Protein AF-A0A7V9SKX7-F1 (afdb_monomer_lite)

Sequence (106 aa):
MNSAGGAAPRGGTGFREGVLATALFAGLLLVMAYPLPLHPASMTLPGDPDTDLFMWTLAWNTHALVQQPLSVFDANIYYPHRNTLAFSENLIGSTIFAAPVLWLTG

Secondary structure (DSSP, 8-state):
-----------SHHHHHHHHHHHHHHHHHHHHTTTGGG-TTT---TT-HHHHHHHHHHHHHHHHHHH-GGGTT--GGGTT-SSGGGGS---HHHHHHHHHHHHHH-

Structure (mmCIF, N/CA/C/O backbone):
data_AF-A0A7V9SKX7-F1
#
_entry.id   AF-A0A7V9SKX7-F1
#
loop_
_atom_site.group_PDB
_atom_site.id
_atom_site.type_symbol
_atom_site.label_atom_id
_atom_site.label_alt_id
_atom_site.label_comp_id
_at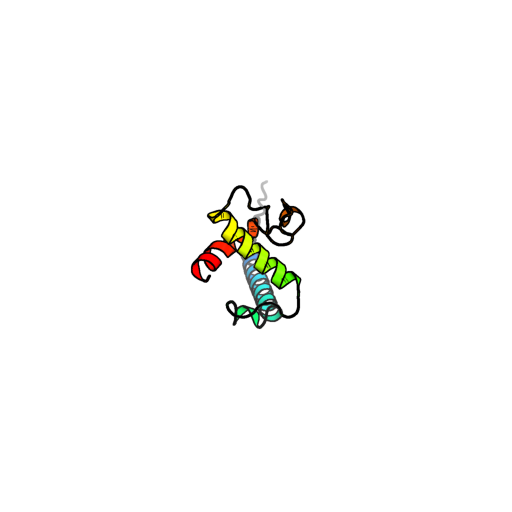om_site.label_asym_id
_atom_site.label_entity_id
_atom_site.label_seq_id
_atom_site.pdbx_PDB_ins_code
_atom_site.Cartn_x
_atom_site.Cartn_y
_atom_site.Cartn_z
_atom_site.occupancy
_atom_site.B_iso_or_equiv
_atom_site.auth_seq_id
_atom_site.auth_comp_id
_atom_site.auth_asym_id
_atom_site.auth_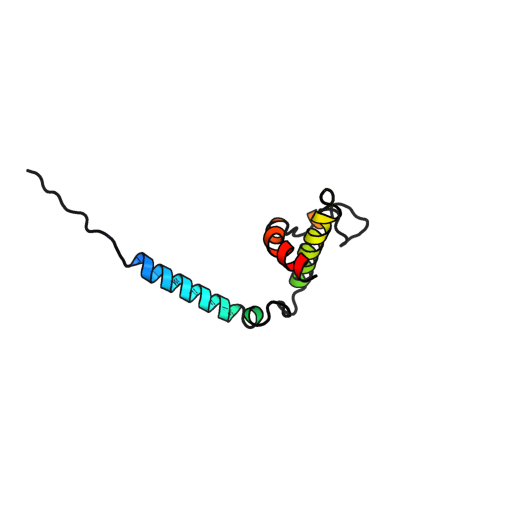atom_id
_atom_site.pdbx_PDB_model_num
ATOM 1 N N . MET A 1 1 ? 15.078 45.742 -45.415 1.00 43.38 1 MET A N 1
ATOM 2 C CA . MET A 1 1 ? 14.981 44.491 -46.196 1.00 43.38 1 MET A CA 1
ATOM 3 C C . MET A 1 1 ? 14.888 43.337 -45.219 1.00 43.38 1 MET A C 1
ATOM 5 O O . MET A 1 1 ? 15.671 43.273 -44.284 1.00 43.38 1 MET A O 1
ATOM 9 N N . ASN A 1 2 ? 13.828 42.555 -45.380 1.00 51.72 2 ASN A N 1
ATOM 10 C CA . ASN A 1 2 ? 13.353 41.496 -44.499 1.00 51.72 2 ASN A CA 1
ATOM 11 C C . ASN A 1 2 ? 14.178 40.219 -44.739 1.00 51.72 2 ASN A C 1
ATOM 13 O O . ASN A 1 2 ? 14.286 39.809 -45.892 1.00 51.72 2 ASN A O 1
ATOM 17 N N . SER A 1 3 ? 14.714 39.588 -43.693 1.00 47.94 3 SER A N 1
ATOM 18 C CA . SER A 1 3 ? 15.300 38.243 -43.786 1.00 47.94 3 SER A CA 1
ATOM 19 C C . SER A 1 3 ? 14.657 37.350 -42.735 1.00 47.94 3 SER A C 1
ATOM 21 O O . SER A 1 3 ? 15.102 37.264 -41.593 1.00 47.94 3 SER A O 1
ATOM 23 N N . ALA A 1 4 ? 13.570 36.706 -43.153 1.00 55.88 4 ALA A N 1
ATOM 24 C CA . ALA A 1 4 ? 12.937 35.602 -42.459 1.00 55.88 4 ALA A CA 1
ATOM 25 C C . ALA A 1 4 ? 13.883 34.388 -42.468 1.00 55.88 4 ALA A C 1
ATOM 27 O O . ALA A 1 4 ? 14.064 33.737 -43.495 1.00 55.88 4 ALA A O 1
ATOM 28 N N . GLY A 1 5 ? 14.499 34.091 -41.324 1.00 50.94 5 GLY A N 1
ATOM 29 C CA . GLY A 1 5 ? 15.175 32.820 -41.076 1.00 50.94 5 GLY A CA 1
ATOM 30 C C . GLY A 1 5 ? 14.174 31.827 -40.497 1.00 50.94 5 GLY A C 1
ATOM 31 O O . GLY A 1 5 ? 13.842 31.908 -39.318 1.00 50.94 5 GLY A O 1
ATOM 32 N N . GLY A 1 6 ? 13.652 30.930 -41.334 1.00 49.81 6 GLY A N 1
ATOM 33 C CA . GLY A 1 6 ? 12.713 29.889 -40.923 1.00 49.81 6 GLY A CA 1
ATOM 34 C C . GLY A 1 6 ? 13.321 28.964 -39.868 1.00 49.81 6 GLY A C 1
ATOM 35 O O . GLY A 1 6 ? 14.308 28.278 -40.125 1.00 49.81 6 GLY A O 1
ATOM 36 N N . ALA A 1 7 ? 12.719 28.932 -38.679 1.00 58.97 7 ALA A N 1
ATOM 37 C CA . ALA A 1 7 ? 13.027 27.933 -37.668 1.00 58.97 7 ALA A CA 1
ATOM 38 C C . ALA A 1 7 ? 12.535 26.561 -38.160 1.00 58.97 7 ALA A C 1
ATOM 40 O O . ALA A 1 7 ? 11.335 26.344 -38.328 1.00 58.97 7 ALA A O 1
ATOM 41 N N . ALA A 1 8 ? 13.469 25.645 -38.418 1.00 62.44 8 ALA A N 1
ATOM 42 C CA . ALA A 1 8 ? 13.158 24.269 -38.788 1.00 62.44 8 ALA A CA 1
ATOM 43 C C . ALA A 1 8 ? 12.414 23.544 -37.641 1.00 62.44 8 ALA A C 1
ATOM 45 O O . ALA A 1 8 ? 12.754 23.741 -36.468 1.00 62.44 8 ALA A O 1
ATOM 46 N N . PRO A 1 9 ? 11.422 22.687 -37.940 1.00 58.59 9 PRO A N 1
ATOM 47 C CA . PRO A 1 9 ? 10.678 21.964 -36.917 1.00 58.59 9 PRO A CA 1
ATOM 48 C C . PRO A 1 9 ? 11.556 20.882 -36.269 1.00 58.59 9 PRO A C 1
ATOM 50 O O . PRO A 1 9 ? 12.048 19.975 -36.939 1.00 58.59 9 PRO A O 1
ATOM 53 N N . ARG A 1 10 ? 11.725 20.943 -34.942 1.00 63.91 10 ARG A N 1
ATOM 54 C CA . ARG A 1 10 ? 12.311 19.858 -34.132 1.00 63.91 10 ARG A CA 1
ATOM 55 C C . ARG A 1 10 ? 11.284 18.733 -33.961 1.00 63.91 10 ARG A C 1
ATOM 57 O O . ARG A 1 10 ? 10.672 18.606 -32.908 1.00 63.91 10 ARG A O 1
ATOM 64 N N . GLY A 1 11 ? 11.039 17.959 -35.012 1.00 64.38 11 GLY A N 1
ATOM 65 C CA . GLY A 1 11 ? 10.080 16.854 -34.988 1.00 64.38 11 GLY A CA 1
ATOM 66 C C . GLY A 1 11 ? 10.765 15.503 -35.158 1.00 64.38 11 GLY A C 1
ATOM 67 O O . GLY A 1 11 ? 11.241 15.208 -36.247 1.00 64.38 11 GLY A O 1
ATOM 68 N N . GLY A 1 12 ? 10.778 14.666 -34.112 1.00 61.62 12 GLY A N 1
ATOM 69 C CA . GLY A 1 12 ? 10.864 13.206 -34.285 1.00 61.62 12 GLY A CA 1
ATOM 70 C C . GLY A 1 12 ? 11.860 12.431 -33.416 1.00 61.62 12 GLY A C 1
ATOM 71 O O . GLY A 1 12 ? 11.630 11.243 -33.197 1.00 61.62 12 GLY A O 1
ATOM 72 N N . THR A 1 13 ? 12.919 13.052 -32.889 1.00 64.25 13 THR A N 1
ATOM 73 C CA . THR A 1 13 ? 13.906 12.326 -32.065 1.00 64.25 13 THR A CA 1
ATOM 74 C C . THR A 1 13 ? 13.374 12.093 -30.648 1.00 64.25 13 THR A C 1
ATOM 76 O O . THR A 1 13 ? 13.232 10.942 -30.241 1.00 64.25 13 THR A O 1
ATOM 79 N N . GLY A 1 14 ? 12.922 13.141 -29.944 1.00 76.62 14 GLY A N 1
ATOM 80 C CA . GLY A 1 14 ? 12.588 13.044 -28.511 1.00 76.62 14 GLY A CA 1
ATOM 81 C C . GLY A 1 14 ? 11.531 11.993 -28.147 1.00 76.62 14 GLY A C 1
ATOM 82 O O . GLY A 1 14 ? 11.573 11.424 -27.060 1.00 76.62 14 GLY A O 1
ATOM 83 N N . PHE A 1 15 ? 10.612 11.677 -29.065 1.00 86.75 15 PHE A N 1
ATOM 84 C CA . PHE A 1 15 ? 9.642 10.599 -28.859 1.00 86.75 15 PHE A CA 1
ATOM 85 C C . PHE A 1 15 ? 10.293 9.210 -28.916 1.00 86.75 15 PHE A C 1
ATOM 87 O O . PHE A 1 15 ? 9.998 8.363 -28.079 1.00 86.75 15 PHE A O 1
ATOM 94 N N . ARG A 1 16 ? 11.201 8.971 -29.874 1.00 90.62 16 ARG A N 1
ATOM 95 C CA . ARG A 1 16 ? 11.889 7.680 -30.026 1.00 90.62 16 ARG A CA 1
ATOM 96 C C . ARG A 1 16 ? 12.797 7.398 -28.842 1.00 90.62 16 ARG A C 1
ATOM 98 O O . ARG A 1 16 ? 12.689 6.322 -28.261 1.00 90.62 16 ARG A O 1
ATOM 105 N N . GLU A 1 17 ? 13.658 8.341 -28.462 1.00 91.62 17 GLU A N 1
ATOM 106 C CA . GLU A 1 17 ? 14.508 8.107 -27.294 1.00 91.62 17 GLU A CA 1
ATOM 107 C C . GLU A 1 17 ? 13.726 8.122 -25.969 1.00 91.62 17 GLU A C 1
ATOM 109 O O . GLU A 1 17 ? 14.093 7.381 -25.061 1.00 91.62 17 GLU A O 1
ATOM 114 N N . GLY A 1 18 ? 12.576 8.804 -25.894 1.00 93.94 18 GLY A N 1
ATOM 115 C CA . GLY A 1 18 ? 11.624 8.637 -24.792 1.00 93.94 18 GLY A CA 1
ATOM 116 C C . GLY A 1 18 ? 11.080 7.207 -24.688 1.00 93.94 18 GLY A C 1
ATOM 117 O O . GLY A 1 18 ? 11.173 6.590 -23.630 1.00 93.94 18 GLY A O 1
ATOM 118 N N . VAL A 1 19 ? 10.595 6.637 -25.798 1.00 96.50 19 VAL A N 1
ATOM 119 C CA . VAL A 1 19 ? 10.123 5.241 -25.851 1.00 96.50 19 VAL A CA 1
ATOM 120 C C . VAL A 1 19 ? 11.237 4.261 -25.482 1.00 96.50 19 VAL A C 1
ATOM 122 O O . VAL A 1 19 ? 10.997 3.334 -24.710 1.00 96.50 19 VAL A O 1
ATOM 125 N N . LEU A 1 20 ? 12.458 4.467 -25.987 1.00 97.06 20 LEU A N 1
ATOM 126 C CA . LEU A 1 20 ? 13.606 3.617 -25.656 1.00 97.06 20 LEU A CA 1
ATOM 127 C C . LEU A 1 20 ? 13.972 3.705 -24.171 1.00 97.06 20 LEU A C 1
ATOM 129 O O . LEU A 1 20 ? 14.220 2.673 -23.553 1.00 97.06 20 LEU A O 1
ATOM 133 N N . ALA A 1 21 ? 13.965 4.905 -23.587 1.00 96.75 21 ALA A N 1
ATOM 134 C CA . ALA A 1 21 ? 14.229 5.096 -22.166 1.00 96.75 21 ALA A CA 1
ATOM 135 C C . ALA A 1 21 ? 13.158 4.419 -21.296 1.00 96.75 21 ALA A C 1
ATOM 137 O O . ALA A 1 21 ? 13.501 3.721 -20.344 1.00 96.75 21 ALA A O 1
ATOM 138 N N . THR A 1 22 ? 11.873 4.552 -21.648 1.00 97.31 22 THR A N 1
ATOM 139 C CA . THR A 1 22 ? 10.776 3.864 -20.948 1.00 97.31 22 THR A CA 1
ATOM 140 C C . THR A 1 22 ? 10.891 2.347 -21.074 1.00 97.31 22 THR A C 1
ATOM 142 O O . THR A 1 22 ? 10.743 1.645 -20.078 1.00 97.31 22 THR A O 1
ATOM 145 N N . ALA A 1 23 ? 11.188 1.831 -22.269 1.00 97.56 23 ALA A N 1
ATOM 146 C CA . ALA A 1 23 ? 11.346 0.398 -22.497 1.00 97.56 23 ALA A CA 1
ATOM 147 C C . ALA A 1 23 ? 12.545 -0.174 -21.728 1.00 97.56 23 ALA A C 1
ATOM 149 O O . ALA A 1 23 ? 12.424 -1.225 -21.101 1.00 97.56 23 ALA A O 1
ATOM 150 N N . LEU A 1 24 ? 13.680 0.534 -21.724 1.00 98.12 24 LEU A N 1
ATOM 151 C CA . LEU A 1 24 ? 14.857 0.153 -20.945 1.00 98.12 24 LEU A CA 1
ATOM 152 C C . LEU A 1 24 ? 14.548 0.151 -19.446 1.00 98.12 24 LEU A C 1
ATOM 154 O O . LEU A 1 24 ? 14.857 -0.822 -18.766 1.00 98.12 24 LEU A O 1
ATOM 158 N N . PHE A 1 25 ? 13.911 1.208 -18.938 1.00 97.81 25 PHE A N 1
ATOM 159 C CA . PHE A 1 25 ? 13.522 1.299 -17.533 1.00 97.81 25 PHE A CA 1
ATOM 160 C C . PHE A 1 25 ? 12.566 0.170 -17.134 1.00 97.81 25 PHE A C 1
ATOM 162 O O . PHE A 1 25 ? 12.801 -0.502 -16.133 1.00 97.81 25 PHE A O 1
ATOM 169 N N . ALA A 1 26 ? 11.531 -0.092 -17.938 1.00 97.25 26 ALA A N 1
ATOM 170 C CA . ALA A 1 26 ? 10.597 -1.188 -17.700 1.00 97.25 26 ALA A CA 1
ATOM 171 C C . ALA A 1 26 ? 11.305 -2.552 -17.728 1.00 97.25 26 ALA A C 1
ATOM 173 O O . ALA A 1 26 ? 11.053 -3.392 -16.869 1.00 97.25 26 ALA A O 1
ATOM 174 N N . GLY A 1 27 ? 12.234 -2.760 -18.666 1.00 97.38 27 GLY A N 1
ATOM 175 C CA . GLY A 1 27 ? 13.049 -3.971 -18.730 1.00 97.38 27 GLY A CA 1
ATOM 176 C C . GLY A 1 27 ? 13.913 -4.163 -17.481 1.00 97.38 27 GLY A C 1
ATOM 177 O O . GLY A 1 27 ? 13.896 -5.237 -16.886 1.00 97.38 27 GLY A O 1
ATOM 178 N N . LEU A 1 28 ? 14.616 -3.116 -17.039 1.00 97.56 28 LEU A N 1
ATOM 179 C CA . LEU A 1 28 ? 15.430 -3.152 -15.819 1.00 97.56 28 LEU A CA 1
ATOM 180 C C . LEU A 1 28 ? 14.580 -3.393 -14.568 1.00 97.56 28 LEU A C 1
ATOM 182 O O . LEU A 1 28 ? 14.980 -4.178 -13.712 1.00 97.56 28 LEU A O 1
ATOM 186 N N . LEU A 1 29 ? 13.398 -2.778 -14.486 1.00 96.00 29 LEU A N 1
ATOM 187 C CA . LEU A 1 29 ? 12.442 -3.012 -13.405 1.00 96.00 29 LEU A CA 1
ATOM 188 C C . LEU A 1 29 ? 12.020 -4.484 -13.346 1.00 96.00 29 LEU A C 1
ATOM 190 O O . LEU A 1 29 ? 12.049 -5.078 -12.275 1.00 96.00 29 LEU A O 1
ATOM 194 N N . LEU A 1 30 ? 11.661 -5.086 -14.485 1.00 94.75 30 LEU A N 1
ATOM 195 C CA . LEU A 1 30 ? 11.259 -6.494 -14.549 1.00 94.75 30 LEU A CA 1
ATOM 196 C C . LEU A 1 30 ? 12.397 -7.441 -14.158 1.00 94.75 30 LEU A C 1
ATOM 198 O O . LEU A 1 30 ? 12.151 -8.436 -13.483 1.00 94.75 30 LEU A O 1
ATOM 202 N N . VAL A 1 31 ? 13.633 -7.121 -14.551 1.00 95.31 31 VAL A N 1
ATOM 203 C CA . VAL A 1 31 ? 14.823 -7.888 -14.155 1.00 95.31 31 VAL A CA 1
ATOM 204 C C . VAL A 1 31 ? 15.073 -7.767 -12.652 1.00 95.31 31 VAL A C 1
ATOM 206 O O . VAL A 1 31 ? 15.310 -8.776 -11.997 1.00 95.31 31 VAL A O 1
ATOM 209 N N . MET A 1 32 ? 14.991 -6.557 -12.095 1.00 93.44 32 MET A N 1
ATOM 210 C CA . MET A 1 32 ? 15.221 -6.316 -10.669 1.00 93.44 32 MET A CA 1
ATOM 211 C C . MET A 1 32 ? 14.120 -6.922 -9.789 1.00 93.44 32 MET A C 1
ATOM 213 O O . MET A 1 32 ? 14.409 -7.427 -8.711 1.00 93.44 32 MET A O 1
ATOM 217 N N . ALA A 1 33 ? 12.867 -6.885 -10.246 1.00 91.12 33 ALA A N 1
ATOM 218 C CA . ALA A 1 33 ? 11.723 -7.423 -9.519 1.00 91.12 33 ALA A CA 1
ATOM 219 C C . ALA A 1 33 ? 11.537 -8.936 -9.717 1.00 91.12 33 ALA A C 1
ATOM 221 O O . ALA A 1 33 ? 10.651 -9.522 -9.101 1.00 91.12 33 ALA A O 1
ATOM 222 N N . TYR A 1 34 ? 12.319 -9.590 -10.577 1.00 91.12 34 TYR A N 1
ATOM 223 C CA . TYR A 1 34 ? 12.174 -11.020 -10.834 1.00 91.12 34 TYR A CA 1
ATOM 224 C C . TYR A 1 34 ? 12.371 -11.846 -9.540 1.00 91.12 34 TYR A C 1
ATOM 226 O O . TYR A 1 34 ? 13.363 -11.629 -8.844 1.00 91.12 34 TYR A O 1
ATOM 234 N N . PRO A 1 35 ? 11.494 -12.820 -9.209 1.00 92.00 35 PRO A N 1
ATOM 235 C CA . PRO A 1 35 ? 10.366 -13.331 -9.996 1.00 92.00 35 PRO A CA 1
ATOM 236 C C . PRO A 1 35 ? 8.975 -12.792 -9.584 1.00 92.00 35 PRO A C 1
ATOM 238 O O . PRO A 1 35 ? 7.966 -13.372 -9.984 1.00 92.00 35 PRO A O 1
ATOM 241 N N . LEU A 1 36 ? 8.880 -11.685 -8.835 1.00 89.56 36 LEU A N 1
ATOM 242 C CA . LEU A 1 36 ? 7.612 -11.134 -8.319 1.00 89.56 36 LEU A CA 1
ATOM 243 C C . LEU A 1 36 ? 6.525 -10.925 -9.396 1.00 89.56 36 LEU A C 1
ATOM 245 O O . LEU A 1 36 ? 5.391 -11.338 -9.154 1.00 89.56 36 LEU A O 1
ATOM 249 N N . PRO A 1 37 ? 6.815 -10.380 -10.601 1.00 90.38 37 PRO A N 1
ATOM 250 C CA . PRO A 1 37 ? 5.787 -10.199 -11.630 1.00 90.38 37 PRO A CA 1
ATOM 251 C C . PRO A 1 37 ? 5.161 -11.506 -12.140 1.00 90.38 37 PRO A C 1
ATOM 253 O O . PRO A 1 37 ? 4.074 -11.469 -12.710 1.00 90.38 37 PRO A O 1
ATOM 256 N N . LEU A 1 38 ? 5.832 -12.653 -11.963 1.00 92.50 38 LEU A N 1
ATOM 257 C CA . LEU A 1 38 ? 5.327 -13.967 -12.382 1.00 92.50 38 LEU A CA 1
ATOM 258 C C . LEU A 1 38 ? 4.416 -14.610 -11.331 1.00 92.50 38 LEU A C 1
ATOM 260 O O . LEU A 1 38 ? 3.586 -15.451 -11.670 1.00 92.50 38 LEU A O 1
ATOM 264 N N . HIS A 1 39 ? 4.557 -14.206 -10.068 1.00 91.00 39 HIS A N 1
ATOM 265 C CA . HIS A 1 39 ? 3.828 -14.771 -8.934 1.00 91.00 39 HIS A CA 1
ATOM 266 C C . HIS A 1 39 ? 3.192 -13.687 -8.043 1.00 91.00 39 HIS A C 1
ATOM 268 O O . HIS A 1 39 ? 3.340 -13.741 -6.823 1.00 91.00 39 HIS A O 1
ATOM 274 N N . PRO A 1 40 ? 2.443 -12.717 -8.608 1.00 85.06 40 PRO A N 1
ATOM 275 C CA . PRO A 1 40 ? 1.986 -11.536 -7.871 1.00 85.06 40 PRO A CA 1
ATOM 276 C C . PRO A 1 40 ? 0.999 -11.849 -6.736 1.00 85.06 40 PRO A C 1
ATOM 278 O O . PRO A 1 40 ? 0.851 -11.050 -5.822 1.00 85.06 40 PRO A O 1
ATOM 281 N N . ALA A 1 41 ? 0.317 -12.997 -6.792 1.00 85.69 41 ALA A N 1
ATOM 282 C CA . ALA A 1 41 ? -0.664 -13.410 -5.788 1.00 85.69 41 ALA A CA 1
ATOM 283 C C . ALA A 1 41 ? -0.085 -14.311 -4.685 1.00 85.69 41 ALA A C 1
ATOM 285 O O . ALA A 1 41 ? -0.750 -14.553 -3.684 1.00 85.69 41 ALA A O 1
ATOM 286 N N . SER A 1 42 ? 1.114 -14.864 -4.879 1.00 86.44 42 SER A N 1
ATOM 287 C CA . SER A 1 42 ? 1.660 -15.912 -4.005 1.00 86.44 42 SER A CA 1
ATOM 288 C C . SER A 1 42 ? 3.077 -15.631 -3.528 1.00 86.44 42 SER A C 1
ATOM 290 O O . SER A 1 42 ? 3.658 -16.465 -2.836 1.00 86.44 42 SER A O 1
ATOM 292 N N . MET A 1 43 ? 3.662 -14.505 -3.934 1.00 85.50 43 MET A N 1
ATOM 293 C CA . MET A 1 43 ? 5.035 -14.167 -3.611 1.00 85.50 43 MET A CA 1
ATOM 294 C C . MET A 1 43 ? 5.159 -12.711 -3.193 1.00 85.50 43 MET A C 1
ATOM 296 O O . MET A 1 43 ? 4.664 -11.801 -3.852 1.00 85.50 43 MET A O 1
ATOM 300 N N . THR A 1 44 ? 5.886 -12.521 -2.104 1.00 85.69 44 THR A N 1
ATOM 301 C CA . THR A 1 44 ? 6.311 -11.231 -1.576 1.00 85.69 44 THR A CA 1
ATOM 302 C C . THR A 1 44 ? 7.836 -11.189 -1.559 1.00 85.69 44 THR A C 1
ATOM 304 O O . THR A 1 44 ? 8.498 -12.188 -1.868 1.00 85.69 44 THR A O 1
ATOM 307 N N . LEU A 1 45 ? 8.415 -10.031 -1.242 1.00 81.75 45 LEU A N 1
ATOM 308 C CA . LEU A 1 45 ? 9.858 -9.940 -1.062 1.00 81.75 45 LEU A CA 1
ATOM 309 C C . LEU A 1 45 ? 10.247 -10.740 0.200 1.00 81.75 45 LEU A C 1
ATOM 311 O O . LEU A 1 45 ? 9.745 -10.441 1.283 1.00 81.75 45 LEU A O 1
ATOM 315 N N . PRO A 1 46 ? 11.078 -11.791 0.089 1.00 75.62 46 PRO A N 1
ATOM 316 C CA . PRO A 1 46 ? 11.340 -12.679 1.213 1.00 75.62 46 PRO A CA 1
ATOM 317 C C . PRO A 1 46 ? 12.290 -12.042 2.235 1.00 75.62 46 PRO A C 1
ATOM 319 O O . PRO A 1 46 ? 13.285 -11.423 1.862 1.00 75.62 46 PRO A O 1
ATOM 322 N N . GLY A 1 47 ? 12.042 -12.300 3.523 1.00 74.62 47 GLY A N 1
ATOM 323 C CA . GLY A 1 47 ? 12.998 -12.030 4.605 1.00 74.62 47 GLY A CA 1
ATOM 324 C C . GLY A 1 47 ? 13.035 -10.593 5.127 1.00 74.62 47 GLY A C 1
ATOM 325 O O . GLY A 1 47 ? 13.982 -10.252 5.833 1.00 74.62 47 GLY A O 1
ATOM 326 N N . ASP A 1 48 ? 12.030 -9.778 4.806 1.00 82.44 48 ASP A N 1
ATOM 327 C CA . ASP A 1 48 ? 11.942 -8.385 5.240 1.00 82.44 48 ASP A CA 1
ATOM 328 C C . ASP A 1 48 ? 10.726 -8.169 6.168 1.00 82.44 48 ASP A C 1
ATOM 330 O O . ASP A 1 48 ? 9.588 -8.274 5.698 1.00 82.44 48 ASP A O 1
ATOM 334 N N . PRO A 1 49 ? 10.925 -7.875 7.470 1.00 87.56 49 PRO A N 1
ATOM 335 C CA . PRO A 1 49 ? 9.822 -7.607 8.396 1.00 87.56 49 PRO A CA 1
ATOM 336 C C . PRO A 1 49 ? 8.966 -6.401 7.981 1.00 87.56 49 PRO A C 1
ATOM 338 O O . PRO A 1 49 ? 7.786 -6.345 8.336 1.00 87.56 49 PRO A O 1
ATOM 341 N N . ASP A 1 50 ? 9.511 -5.473 7.189 1.00 91.62 50 ASP A N 1
ATOM 342 C CA . ASP A 1 50 ? 8.760 -4.321 6.689 1.00 91.62 50 ASP A CA 1
ATOM 343 C C . ASP A 1 50 ? 7.695 -4.758 5.674 1.00 91.62 50 ASP A C 1
ATOM 345 O O . ASP A 1 50 ? 6.613 -4.173 5.606 1.00 91.62 50 ASP A O 1
ATOM 349 N N . THR A 1 51 ? 7.949 -5.838 4.925 1.00 91.31 51 THR A N 1
ATOM 350 C CA . THR A 1 51 ? 6.977 -6.391 3.971 1.00 91.31 51 THR A CA 1
ATOM 351 C C . THR A 1 51 ? 5.721 -6.872 4.698 1.00 91.31 51 THR A C 1
ATOM 353 O O . THR A 1 51 ? 4.607 -6.543 4.283 1.00 91.31 51 THR A O 1
ATOM 356 N N . ASP A 1 52 ? 5.885 -7.581 5.816 1.00 90.69 52 ASP A N 1
ATOM 357 C CA . ASP A 1 52 ? 4.765 -8.049 6.638 1.00 90.69 52 ASP A CA 1
ATOM 358 C C . ASP A 1 52 ? 4.009 -6.882 7.282 1.00 90.69 52 ASP A C 1
ATOM 360 O O . ASP A 1 52 ? 2.774 -6.864 7.268 1.00 90.69 52 ASP A O 1
ATOM 364 N N . LEU A 1 53 ? 4.731 -5.872 7.783 1.00 94.25 53 LEU A N 1
ATOM 365 C CA . LEU A 1 53 ? 4.125 -4.669 8.353 1.00 94.25 53 LEU A CA 1
ATOM 366 C C . LEU A 1 53 ? 3.292 -3.911 7.312 1.00 94.25 53 LEU A C 1
ATOM 368 O O . LEU A 1 53 ? 2.152 -3.546 7.588 1.00 94.25 53 LEU A O 1
ATOM 372 N N . PHE A 1 54 ? 3.809 -3.712 6.098 1.00 94.88 54 PHE A N 1
ATOM 373 C CA . PHE A 1 54 ? 3.082 -3.005 5.042 1.00 94.88 54 PHE A CA 1
ATOM 374 C C . PHE A 1 54 ? 1.856 -3.779 4.559 1.00 94.88 54 PHE A C 1
ATOM 376 O O . PHE A 1 54 ? 0.800 -3.174 4.354 1.00 94.88 54 PHE A O 1
ATOM 383 N N . MET A 1 55 ? 1.954 -5.105 4.422 1.00 92.81 55 MET A N 1
ATOM 384 C CA . MET A 1 55 ? 0.796 -5.945 4.103 1.00 92.81 55 MET A CA 1
ATOM 385 C C . MET A 1 55 ? -0.271 -5.861 5.195 1.00 92.81 55 MET A C 1
ATOM 387 O O . MET A 1 55 ? -1.446 -5.647 4.886 1.00 92.81 55 MET A O 1
ATOM 391 N N . TRP A 1 56 ? 0.131 -5.961 6.465 1.00 95.62 56 TRP A N 1
ATOM 392 C CA . TRP A 1 56 ? -0.780 -5.795 7.594 1.00 95.62 56 TRP A CA 1
ATOM 393 C C . TRP A 1 56 ? -1.424 -4.404 7.601 1.00 95.62 56 TRP A C 1
ATOM 395 O O . TRP A 1 56 ? -2.636 -4.313 7.772 1.00 95.62 56 TRP A O 1
ATOM 405 N N . THR A 1 57 ? -0.671 -3.331 7.345 1.00 97.50 57 THR A N 1
ATOM 406 C CA . THR A 1 57 ? -1.214 -1.966 7.297 1.00 97.50 57 THR A CA 1
ATOM 407 C C . THR A 1 57 ? -2.258 -1.819 6.191 1.00 97.50 57 THR A C 1
ATOM 409 O O . THR A 1 57 ? -3.335 -1.266 6.424 1.00 97.50 57 THR A O 1
ATOM 412 N N . LEU A 1 58 ? -1.976 -2.319 4.981 1.00 96.88 58 LEU A N 1
ATOM 413 C CA . LEU A 1 58 ? -2.933 -2.274 3.870 1.00 96.88 58 LEU A CA 1
ATOM 414 C C . LEU A 1 58 ? -4.204 -3.066 4.199 1.00 96.88 58 LEU A C 1
ATOM 416 O O . LEU A 1 58 ? -5.311 -2.583 3.939 1.00 96.88 58 LEU A O 1
ATOM 420 N N . ALA A 1 59 ? -4.062 -4.243 4.813 1.00 95.94 59 ALA A N 1
ATOM 421 C CA . ALA A 1 59 ? -5.188 -5.056 5.262 1.00 95.94 59 ALA A CA 1
ATOM 422 C C . ALA A 1 59 ? -5.996 -4.355 6.369 1.00 95.94 59 ALA A C 1
ATOM 424 O O . ALA A 1 59 ? -7.223 -4.281 6.282 1.00 95.94 59 ALA A O 1
ATOM 425 N N . TRP A 1 60 ? -5.323 -3.774 7.369 1.00 97.25 60 TRP A N 1
ATOM 426 C CA . TRP A 1 60 ? -5.950 -3.012 8.446 1.00 97.25 60 TRP A CA 1
ATOM 427 C C . TRP A 1 60 ? -6.750 -1.834 7.898 1.00 97.25 60 TRP A C 1
ATOM 429 O O . TRP A 1 60 ? -7.926 -1.700 8.222 1.00 97.25 60 TRP A O 1
ATOM 439 N N . ASN A 1 61 ? -6.157 -1.007 7.035 1.00 97.31 61 ASN A N 1
ATOM 440 C CA . ASN A 1 61 ? -6.856 0.139 6.458 1.00 97.31 61 ASN A CA 1
ATOM 441 C C . ASN A 1 61 ? -8.070 -0.300 5.644 1.00 97.31 61 ASN A C 1
ATOM 443 O O . ASN A 1 61 ? -9.154 0.254 5.803 1.00 97.31 61 ASN A O 1
ATOM 447 N N . THR A 1 62 ? -7.903 -1.317 4.797 1.00 96.88 62 THR A N 1
ATOM 448 C CA . THR A 1 62 ? -8.982 -1.876 3.972 1.00 96.88 62 THR A CA 1
ATOM 449 C C . THR A 1 62 ? -10.147 -2.370 4.837 1.00 96.88 62 THR A C 1
ATOM 451 O O . THR A 1 62 ? -11.312 -2.136 4.508 1.00 96.88 62 THR A O 1
ATOM 454 N N . HIS A 1 63 ? -9.843 -2.998 5.975 1.00 96.12 63 HIS A N 1
ATOM 455 C CA . HIS A 1 63 ? -10.821 -3.413 6.975 1.00 96.12 63 HIS A CA 1
ATOM 456 C C . HIS A 1 63 ? -11.467 -2.214 7.697 1.00 96.12 63 HIS A C 1
ATOM 458 O O . HIS A 1 63 ? -12.694 -2.096 7.754 1.00 96.12 63 HIS A O 1
ATOM 464 N N . ALA A 1 64 ? -10.658 -1.301 8.235 1.00 96.00 64 ALA A N 1
ATOM 465 C CA . ALA A 1 64 ? -11.098 -0.191 9.072 1.00 96.00 64 ALA A CA 1
ATOM 466 C C . ALA A 1 64 ? -11.908 0.855 8.296 1.00 96.00 64 ALA A C 1
ATOM 468 O O . ALA A 1 64 ? -12.867 1.392 8.842 1.00 96.00 64 ALA A O 1
ATOM 469 N N . LEU A 1 65 ? -11.608 1.094 7.016 1.00 93.62 65 LEU A N 1
ATOM 470 C CA . LEU A 1 65 ? -12.389 1.994 6.159 1.00 93.62 65 LEU A CA 1
ATOM 471 C C . LEU A 1 65 ? -13.850 1.546 5.995 1.00 9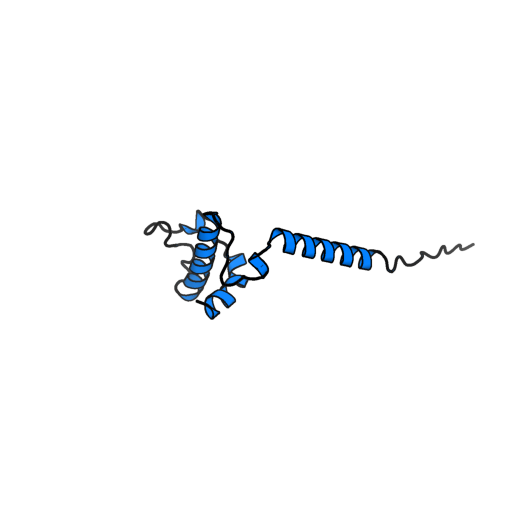3.62 65 LEU A C 1
ATOM 473 O O . LEU A 1 65 ? -14.718 2.384 5.764 1.00 93.62 65 LEU A O 1
ATOM 477 N N . VAL A 1 66 ? -14.131 0.247 6.139 1.00 93.69 66 VAL A N 1
ATOM 478 C CA . VAL A 1 66 ? -15.492 -0.304 6.062 1.00 93.69 66 VAL A CA 1
ATOM 479 C C . VAL A 1 66 ? -16.121 -0.427 7.449 1.00 93.69 66 VAL A C 1
ATOM 481 O O . VAL A 1 66 ? -17.275 -0.053 7.635 1.00 93.69 66 VAL A O 1
ATOM 484 N N . GLN A 1 67 ? -15.378 -0.953 8.425 1.00 95.56 67 GLN A N 1
ATOM 485 C CA . GLN A 1 67 ? -15.931 -1.305 9.738 1.00 95.56 67 GLN A CA 1
ATOM 486 C C . GLN A 1 67 ? -15.939 -0.135 10.732 1.00 95.56 67 GLN A C 1
ATOM 488 O O . GLN A 1 67 ? -16.823 -0.046 11.579 1.00 95.56 67 GLN A O 1
ATOM 493 N N . GLN A 1 68 ? -14.950 0.757 10.652 1.00 95.38 68 GLN A N 1
ATOM 494 C CA . GLN A 1 68 ? -14.727 1.831 11.624 1.00 95.38 68 GLN A CA 1
ATOM 495 C C . GLN A 1 68 ? -13.979 3.035 11.011 1.00 95.38 68 GLN A C 1
ATOM 497 O O . GLN A 1 68 ? -12.889 3.394 11.461 1.00 95.38 68 GLN A O 1
ATOM 502 N N . PRO A 1 69 ? -14.546 3.710 9.992 1.00 94.38 69 PRO A N 1
ATOM 503 C CA . PRO A 1 69 ? -13.823 4.707 9.193 1.00 94.38 69 PRO A CA 1
ATOM 504 C C . PRO A 1 69 ? -13.310 5.913 9.995 1.00 94.38 69 PRO A C 1
ATOM 506 O O . PRO A 1 69 ? -12.308 6.519 9.624 1.00 94.38 69 PRO A O 1
ATOM 509 N N . LEU A 1 70 ? -13.963 6.256 11.111 1.00 95.81 70 LEU A N 1
ATOM 510 C CA . LEU A 1 70 ? -13.542 7.349 11.999 1.00 95.81 70 LEU A CA 1
ATOM 511 C C . LEU A 1 70 ? -12.429 6.947 12.984 1.00 95.81 70 LEU A C 1
ATOM 513 O O . LEU A 1 70 ? -11.873 7.811 13.656 1.00 95.81 70 LEU A O 1
ATOM 517 N N . SER A 1 71 ? -12.091 5.658 13.050 1.00 95.88 71 SER A N 1
ATOM 518 C CA . SER A 1 71 ? -11.094 5.076 13.955 1.00 95.88 71 SER A CA 1
ATOM 519 C C . SER A 1 71 ? -10.001 4.328 13.189 1.00 95.88 71 SER A C 1
ATOM 521 O O . SER A 1 71 ? -9.363 3.435 13.735 1.00 95.88 71 SER A O 1
ATOM 523 N N . VAL A 1 72 ? -9.736 4.710 11.930 1.00 96.06 72 VAL A N 1
ATOM 524 C CA . VAL A 1 72 ? -8.695 4.074 11.099 1.00 96.06 72 VAL A CA 1
ATOM 525 C C . VAL A 1 72 ? -7.320 4.080 11.778 1.00 96.06 72 VAL A C 1
ATOM 527 O O . VAL A 1 72 ? -6.541 3.153 11.593 1.00 96.06 72 VAL A O 1
ATOM 530 N N . PHE A 1 73 ? -7.040 5.084 12.617 1.00 97.31 73 PHE A N 1
ATOM 531 C CA . PHE A 1 73 ? -5.771 5.191 13.333 1.00 97.31 73 PHE A CA 1
ATOM 532 C C . PHE A 1 73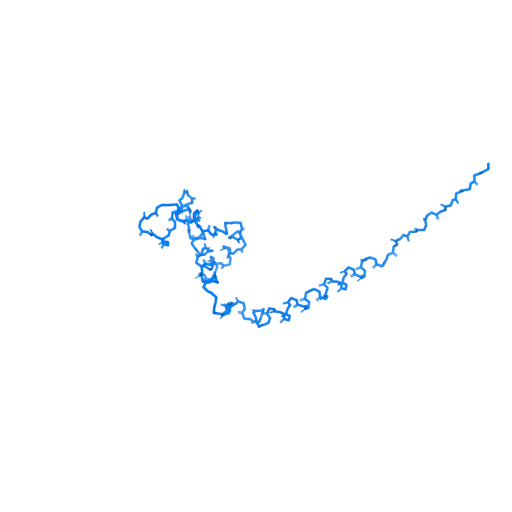 ? -5.672 4.317 14.597 1.00 97.31 73 PHE A C 1
ATOM 534 O O . PHE A 1 73 ? -4.565 4.105 15.095 1.00 97.31 73 PHE A O 1
ATOM 541 N N . ASP A 1 74 ? -6.783 3.778 15.107 1.00 97.50 74 ASP A N 1
ATOM 542 C CA . ASP A 1 74 ? -6.828 2.915 16.297 1.00 97.50 74 ASP A CA 1
ATOM 543 C C . ASP A 1 74 ? -6.493 1.452 15.933 1.00 97.50 74 ASP A C 1
ATOM 545 O O . ASP A 1 74 ? -7.296 0.539 16.130 1.00 97.50 74 ASP A O 1
ATOM 549 N N . ALA A 1 75 ? -5.300 1.227 15.371 1.00 97.12 75 ALA A N 1
ATOM 550 C CA . ALA A 1 75 ? -4.858 -0.082 14.896 1.00 97.12 75 ALA A CA 1
ATOM 551 C C . ALA A 1 75 ? -4.513 -1.084 16.007 1.00 97.12 75 ALA A C 1
ATOM 553 O O . ALA A 1 75 ? -4.105 -0.732 17.118 1.00 97.12 75 ALA A O 1
ATOM 554 N N . ASN A 1 76 ? -4.632 -2.376 15.694 1.00 95.94 76 ASN A N 1
ATOM 555 C CA . ASN A 1 76 ? -4.482 -3.444 16.685 1.00 95.94 76 ASN A CA 1
ATOM 556 C C . ASN A 1 76 ? -3.027 -3.803 17.049 1.00 95.94 76 ASN A C 1
ATOM 558 O O . ASN A 1 76 ? -2.834 -4.640 17.928 1.00 95.94 76 ASN A O 1
ATOM 562 N N . ILE A 1 77 ? -2.019 -3.161 16.446 1.00 94.88 77 ILE A N 1
ATOM 563 C CA . ILE A 1 77 ? -0.596 -3.501 16.638 1.00 94.88 77 ILE A CA 1
ATOM 564 C C . ILE A 1 77 ? -0.121 -3.387 18.097 1.00 94.88 77 ILE A C 1
ATOM 566 O O . ILE A 1 77 ? 0.696 -4.190 18.534 1.00 94.88 77 ILE A O 1
ATOM 570 N N . TYR A 1 78 ? -0.687 -2.458 18.878 1.00 95.19 78 TYR A N 1
ATOM 571 C CA . TYR A 1 78 ? -0.394 -2.285 20.311 1.00 95.19 78 TYR A CA 1
ATOM 572 C C . TYR A 1 78 ? -1.667 -2.164 21.155 1.00 95.19 78 TYR A C 1
ATOM 574 O O . TYR A 1 78 ? -1.735 -1.359 22.086 1.00 95.19 78 TYR A O 1
ATOM 582 N N . TYR A 1 79 ? -2.711 -2.921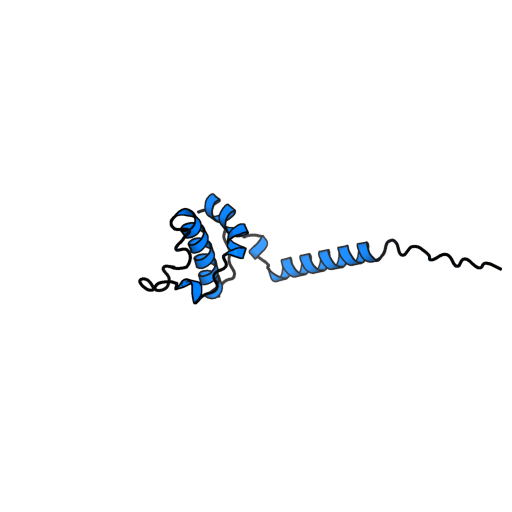 20.814 1.00 93.25 79 TYR A N 1
ATOM 583 C CA . TYR A 1 79 ? -3.968 -2.886 21.564 1.00 93.25 79 TYR A CA 1
ATOM 584 C C . TYR A 1 79 ? -3.730 -3.068 23.086 1.00 93.25 79 TYR A C 1
ATOM 586 O O . TYR A 1 79 ? -2.972 -3.964 23.466 1.00 93.25 79 TYR A O 1
ATOM 594 N N . PRO A 1 80 ? -4.366 -2.269 23.976 1.00 95.62 80 PRO A N 1
ATOM 595 C CA . PRO A 1 80 ? -5.469 -1.328 23.732 1.00 95.62 80 PRO A CA 1
ATOM 596 C C . PRO A 1 80 ? -5.050 0.135 23.500 1.00 95.62 80 PRO A C 1
ATOM 598 O O . PRO A 1 80 ? -5.874 1.038 23.662 1.00 95.62 80 PRO A O 1
ATOM 601 N N . HIS A 1 81 ? -3.788 0.413 23.166 1.00 96.94 81 HIS A N 1
ATOM 602 C CA . HIS A 1 81 ? -3.370 1.785 22.883 1.00 96.94 81 HIS A CA 1
ATOM 603 C C . HIS A 1 81 ? -4.083 2.343 21.642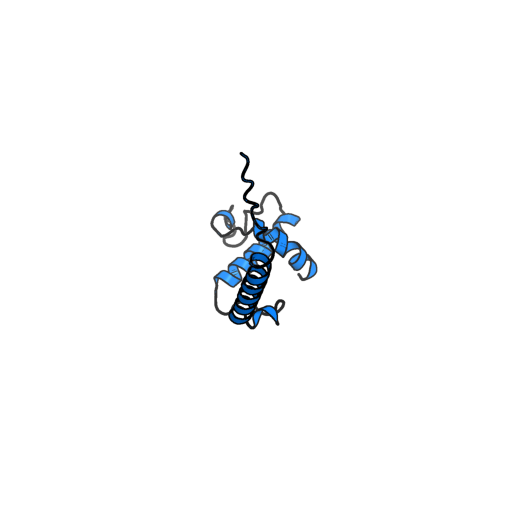 1.00 96.94 81 HIS A C 1
ATOM 605 O O . HIS A 1 81 ? -4.310 1.635 20.663 1.00 96.94 81 HIS A O 1
ATOM 611 N N . ARG A 1 82 ? -4.447 3.628 21.706 1.00 96.31 82 ARG A N 1
ATOM 612 C CA . ARG A 1 82 ? -5.123 4.363 20.627 1.00 96.31 82 ARG A CA 1
ATOM 613 C C . ARG A 1 82 ? -4.126 5.063 19.713 1.00 96.31 82 ARG A C 1
ATOM 615 O O . ARG A 1 82 ? -3.012 5.366 20.138 1.00 96.31 82 ARG A O 1
ATOM 622 N N . ASN A 1 83 ? -4.565 5.377 18.496 1.00 96.69 83 ASN A N 1
ATOM 623 C CA . ASN A 1 83 ? -3.802 6.074 17.458 1.00 96.69 83 ASN A CA 1
ATOM 624 C C . ASN A 1 83 ? -2.469 5.400 17.104 1.00 96.69 83 ASN A C 1
ATOM 626 O O . ASN A 1 83 ? -1.533 6.056 16.656 1.00 96.69 83 ASN A O 1
ATOM 630 N N . THR A 1 84 ? -2.366 4.091 17.312 1.00 97.44 84 THR A N 1
ATOM 631 C CA . THR A 1 84 ? -1.133 3.320 17.115 1.00 97.44 84 THR A CA 1
ATOM 632 C C . THR A 1 84 ? -0.652 3.360 15.669 1.00 97.44 84 THR A C 1
ATOM 634 O O . THR A 1 84 ? 0.554 3.381 15.441 1.00 97.44 84 THR A O 1
ATOM 637 N N . LEU A 1 85 ? -1.562 3.478 14.694 1.00 97.25 85 LEU A N 1
ATOM 638 C CA . LEU A 1 85 ? -1.192 3.642 13.287 1.00 97.25 85 LEU A CA 1
ATOM 639 C C . LEU A 1 85 ? -0.524 4.994 13.009 1.00 97.25 85 LEU A C 1
ATOM 641 O O . LEU A 1 85 ? 0.245 5.109 12.064 1.00 97.25 85 LEU A O 1
ATOM 645 N N . ALA A 1 86 ? -0.788 6.026 13.819 1.00 96.44 86 ALA A N 1
ATOM 646 C CA . ALA A 1 86 ? -0.134 7.325 13.663 1.00 96.44 86 ALA A CA 1
ATOM 647 C C . ALA A 1 86 ? 1.358 7.279 14.040 1.00 96.44 86 ALA A C 1
ATOM 649 O O . ALA A 1 86 ? 2.107 8.182 13.676 1.00 96.44 86 ALA A O 1
ATOM 650 N N . PHE A 1 87 ? 1.787 6.233 14.754 1.00 94.88 87 PHE A N 1
ATOM 651 C CA . PHE A 1 87 ? 3.188 5.980 15.091 1.00 94.88 87 PHE A CA 1
ATOM 652 C C . PHE A 1 87 ? 3.907 5.108 14.048 1.00 94.88 87 PHE A C 1
ATOM 654 O O . PHE A 1 87 ? 5.084 4.815 14.230 1.00 94.88 87 PHE A O 1
ATOM 661 N N . SER A 1 88 ? 3.215 4.700 12.977 1.00 95.12 88 SER A N 1
ATOM 662 C CA . SER A 1 88 ? 3.730 3.845 11.902 1.00 95.12 88 SER A CA 1
ATOM 663 C C . SER A 1 88 ? 3.391 4.433 10.522 1.00 95.12 88 SER A C 1
ATOM 665 O O . SER A 1 88 ? 2.705 5.451 10.384 1.00 95.12 88 SER A O 1
ATOM 667 N N . GLU A 1 89 ? 3.905 3.811 9.469 1.00 95.38 89 GLU A N 1
ATOM 668 C CA . GLU A 1 89 ? 3.612 4.097 8.076 1.00 95.38 89 GLU A CA 1
ATOM 669 C C . GLU A 1 89 ? 2.147 3.767 7.790 1.00 95.38 89 GLU A C 1
ATOM 671 O O . GLU A 1 89 ? 1.767 2.609 7.659 1.00 95.38 89 GLU A O 1
ATOM 676 N N . ASN A 1 90 ? 1.299 4.791 7.675 1.00 95.56 90 ASN A N 1
ATOM 677 C CA . ASN A 1 90 ? -0.144 4.567 7.575 1.00 95.56 90 ASN A CA 1
ATOM 678 C C . ASN A 1 90 ? -0.623 4.038 6.216 1.00 95.56 90 ASN A C 1
ATOM 680 O O . ASN A 1 90 ? -1.708 3.489 6.166 1.00 95.56 90 ASN A O 1
ATOM 684 N N . LEU A 1 91 ? 0.111 4.226 5.113 1.00 97.31 91 LEU A N 1
ATOM 685 C CA . LEU A 1 91 ? -0.244 3.765 3.754 1.00 97.31 91 LEU A CA 1
ATOM 686 C C . LEU A 1 91 ? -1.694 4.049 3.286 1.00 97.31 91 LEU A C 1
ATOM 688 O O . LEU A 1 91 ? -2.197 3.368 2.386 1.00 97.31 91 LEU A O 1
ATOM 692 N N . ILE A 1 92 ? -2.382 5.060 3.831 1.00 95.38 92 ILE A N 1
ATOM 693 C CA . ILE A 1 92 ? -3.792 5.335 3.488 1.00 95.38 92 ILE A CA 1
ATOM 694 C C . ILE A 1 92 ? -3.926 5.684 1.998 1.00 95.38 92 ILE A C 1
ATOM 696 O O . ILE A 1 92 ? -4.828 5.193 1.323 1.00 95.38 92 ILE A O 1
ATOM 700 N N . GLY A 1 93 ? -2.986 6.463 1.451 1.00 95.31 93 GLY A N 1
ATOM 701 C CA . GLY A 1 93 ? -2.959 6.789 0.020 1.00 95.31 93 GLY A CA 1
ATOM 702 C C . GLY A 1 93 ? -2.781 5.554 -0.871 1.00 95.31 93 GLY A C 1
ATOM 703 O O . GLY A 1 93 ? -3.498 5.394 -1.855 1.00 95.31 93 GLY A O 1
ATOM 704 N N . SER A 1 94 ? -1.881 4.641 -0.494 1.00 96.81 94 SER A N 1
ATOM 705 C CA . SER A 1 94 ? -1.647 3.384 -1.221 1.00 96.81 94 SER A CA 1
ATOM 706 C C . SER A 1 94 ? -2.838 2.427 -1.123 1.00 96.81 94 SER A C 1
ATOM 708 O O . SER A 1 94 ? -3.121 1.685 -2.063 1.00 96.81 94 SER A O 1
ATOM 710 N N . THR A 1 95 ? -3.579 2.487 -0.014 1.00 96.06 95 THR A N 1
ATOM 711 C CA . THR A 1 95 ? -4.769 1.659 0.220 1.00 96.06 95 THR A CA 1
ATOM 712 C C . THR A 1 95 ? -5.840 1.888 -0.845 1.00 96.06 95 THR A C 1
ATOM 714 O O . THR A 1 95 ? -6.542 0.949 -1.189 1.00 96.06 95 THR A O 1
ATOM 717 N N . ILE A 1 96 ? -5.929 3.075 -1.454 1.00 95.19 96 ILE A N 1
ATOM 718 C CA . ILE A 1 96 ? -6.887 3.349 -2.542 1.00 95.19 96 ILE A CA 1
ATOM 719 C C . ILE A 1 96 ? -6.705 2.373 -3.717 1.00 95.19 96 ILE A C 1
ATOM 721 O O . ILE A 1 96 ? -7.684 1.962 -4.337 1.00 95.19 96 ILE A O 1
ATOM 725 N N . PHE A 1 97 ? -5.464 1.972 -4.003 1.00 95.38 97 PHE A N 1
ATOM 726 C CA . PHE A 1 97 ? -5.152 1.024 -5.073 1.00 95.38 97 PHE A CA 1
ATOM 727 C C . PHE A 1 97 ? -5.220 -0.433 -4.607 1.00 95.38 97 PHE A C 1
ATOM 729 O O . PHE A 1 97 ? -5.618 -1.301 -5.381 1.00 95.38 97 PHE A O 1
ATOM 736 N N . ALA A 1 98 ? -4.848 -0.705 -3.352 1.00 94.62 98 ALA A N 1
ATOM 737 C CA . ALA A 1 98 ? -4.829 -2.060 -2.802 1.00 94.62 98 ALA A CA 1
ATOM 738 C C . ALA A 1 98 ? -6.224 -2.570 -2.393 1.00 94.62 98 ALA A C 1
ATOM 740 O O . ALA A 1 98 ? -6.535 -3.738 -2.613 1.00 94.62 98 ALA A O 1
ATOM 741 N N . ALA A 1 99 ? -7.077 -1.705 -1.835 1.00 95.44 99 ALA A N 1
ATOM 742 C CA . ALA A 1 99 ? -8.365 -2.080 -1.253 1.00 95.44 99 ALA A CA 1
ATOM 743 C C . ALA A 1 99 ? -9.302 -2.805 -2.231 1.00 95.44 99 ALA A C 1
ATOM 745 O O . ALA A 1 99 ? -9.854 -3.827 -1.830 1.00 95.44 99 ALA A O 1
ATOM 746 N N . PRO A 1 100 ? -9.457 -2.385 -3.508 1.00 95.12 100 PRO A N 1
ATOM 747 C CA . PRO A 1 100 ? -10.277 -3.135 -4.456 1.00 95.12 100 PRO A CA 1
ATOM 748 C C . PRO A 1 100 ? -9.795 -4.573 -4.657 1.00 95.12 100 PRO A C 1
ATOM 750 O O . PRO A 1 100 ? -10.617 -5.475 -4.753 1.00 95.12 100 PRO A O 1
ATOM 753 N N . VAL A 1 101 ? -8.479 -4.799 -4.700 1.00 93.50 101 VAL A N 1
ATOM 754 C CA . VAL A 1 101 ? -7.916 -6.147 -4.850 1.00 93.50 101 VAL A CA 1
ATOM 755 C C . VAL A 1 101 ? -8.166 -6.956 -3.581 1.00 93.50 101 VAL A C 1
ATOM 757 O O . VAL A 1 101 ? -8.758 -8.024 -3.668 1.00 93.50 101 VAL A O 1
ATOM 760 N N . LEU A 1 102 ? -7.817 -6.410 -2.413 1.00 93.19 102 LEU A N 1
ATOM 761 C CA . LEU A 1 102 ? -7.987 -7.078 -1.118 1.00 93.19 102 LEU A CA 1
ATOM 762 C C . LEU A 1 102 ? -9.458 -7.409 -0.810 1.00 93.19 102 LEU A C 1
ATOM 764 O O . LEU A 1 102 ? -9.760 -8.481 -0.301 1.00 93.19 102 LEU A O 1
ATOM 768 N N . TRP A 1 103 ? -10.413 -6.551 -1.177 1.00 92.69 103 TRP A N 1
ATOM 769 C CA . TRP A 1 103 ? -11.838 -6.879 -1.042 1.00 92.69 103 TRP A CA 1
ATOM 770 C C . TRP A 1 103 ? -12.288 -8.018 -1.961 1.00 92.69 103 TRP A C 1
ATOM 772 O O . TRP A 1 103 ? -13.211 -8.751 -1.610 1.00 92.69 103 TRP A O 1
ATOM 782 N N . LEU A 1 104 ? -11.676 -8.150 -3.139 1.00 92.88 104 LEU A N 1
ATOM 783 C CA . LEU A 1 104 ? -12.013 -9.192 -4.109 1.00 92.88 104 LEU A CA 1
ATOM 784 C C . LEU A 1 104 ? -11.323 -10.526 -3.806 1.00 92.88 104 LEU A C 1
ATOM 786 O O . LEU A 1 104 ? -11.848 -11.568 -4.195 1.00 92.88 104 LEU A O 1
ATOM 790 N N . THR A 1 105 ? -10.163 -10.505 -3.149 1.00 89.31 105 THR A N 1
ATOM 791 C CA . THR A 1 105 ? -9.346 -11.704 -2.907 1.00 89.31 105 THR A CA 1
ATOM 792 C C . THR A 1 105 ? -9.386 -12.216 -1.472 1.00 89.31 105 THR A C 1
ATOM 794 O O . THR A 1 105 ? -9.083 -13.391 -1.269 1.00 89.31 105 THR A O 1
ATOM 797 N N . GLY A 1 106 ? -9.789 -11.383 -0.507 1.00 72.06 106 GLY A N 1
ATOM 798 C CA . GLY A 1 106 ? -9.680 -11.678 0.927 1.00 72.06 106 GLY A CA 1
ATOM 799 C C . GLY A 1 106 ? -8.260 -11.493 1.436 1.00 72.06 106 GLY A C 1
ATOM 800 O O . GLY A 1 106 ? -7.899 -12.252 2.359 1.00 72.06 106 GLY A O 1
#

Radius of gyration: 23.53 Å; chains: 1; bounding box: 31×60×70 Å

pLDDT: mean 88.67, std 13.25, range [43.38, 98.12]

Foldseek 3Di:
DDDDDDDDDPDDDVVVVVVVVVVVVVVVVPVVCPPCVVCVPNDDDPDDVVRVVVVVLLVLQLVCCPVPVVQSQCDPPPPPDGSVCVVDDNCNVVSVVVNVVSVVPD